Protein AF-A0A5J4W4N8-F1 (afdb_monomer)

Sequence (140 aa):
MPASLIQIHAYSMEPQLGCDAYLEYNSPSADWINVKEIEKSVLVMFEGSTTNAGNGSVSFFVYREEGNITGYVTLPEPVIPKSNKGVVVGIVIGILVLIAAIVTIGVIVFVVYRKQNQDKKGASSIEQSNPIIDETYLSA

Secondary structure (DSSP, 8-state):
------------S---TT-SEEEEEES--TT--SHHHHHHHHHHHTTT------TT-EEEEEE-TT--EEEEEPPPPP------HHHHHHHHHHHHHHHHHHHHHHHHHHHHHHHHHHHHHHSSSS--------------

Nearest PDB structures (foldseek):
  6zga-assembly1_B  TM=2.681E-01  e=4.557E+00  Saccharomyces cerevisiae S288C
  6bo7-assembly3_H  TM=2.667E-01  e=8.875E+00  Plasmodium vivax

Structure (mmCIF, N/CA/C/O backbone):
data_AF-A0A5J4W4N8-F1
#
_entry.id   AF-A0A5J4W4N8-F1
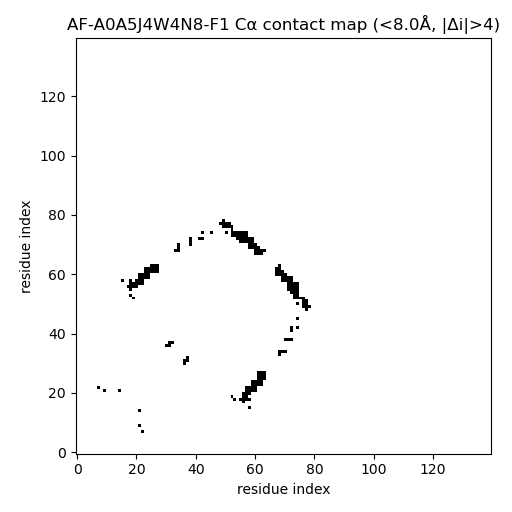#
loop_
_atom_site.group_PDB
_atom_site.id
_atom_site.type_symbol
_atom_site.label_atom_id
_atom_site.label_alt_id
_atom_site.label_comp_id
_atom_site.label_asym_id
_atom_site.label_entity_id
_atom_site.label_seq_id
_atom_site.pdbx_PDB_ins_code
_atom_site.Cartn_x
_atom_site.Cartn_y
_atom_site.Cartn_z
_atom_site.occupancy
_atom_site.B_iso_or_equiv
_atom_site.auth_seq_id
_atom_site.auth_comp_id
_atom_site.auth_asym_id
_atom_site.auth_atom_id
_atom_site.pdbx_PDB_model_num
ATOM 1 N N . MET A 1 1 ? 12.432 -21.890 -13.987 1.00 41.94 1 MET A N 1
ATOM 2 C CA . MET A 1 1 ? 12.332 -20.418 -13.916 1.00 41.94 1 MET A CA 1
ATOM 3 C C . MET A 1 1 ? 13.539 -19.935 -13.127 1.00 41.94 1 MET A C 1
ATOM 5 O O . MET A 1 1 ? 13.618 -20.300 -11.959 1.00 41.94 1 MET A O 1
ATOM 9 N N . PRO A 1 2 ? 14.539 -19.275 -13.733 1.00 38.41 2 PRO A N 1
ATOM 10 C CA . PRO A 1 2 ? 15.664 -18.762 -12.962 1.00 38.41 2 PRO A CA 1
ATOM 11 C C . PRO A 1 2 ? 15.210 -17.532 -12.169 1.00 38.41 2 PRO A C 1
ATOM 13 O O . PRO A 1 2 ? 14.590 -16.627 -12.721 1.00 38.41 2 PRO A O 1
ATOM 16 N N . ALA A 1 3 ? 15.483 -17.529 -10.865 1.00 42.66 3 ALA A N 1
ATOM 17 C CA . ALA A 1 3 ? 15.251 -16.384 -9.999 1.00 42.66 3 ALA A CA 1
ATOM 18 C C . ALA A 1 3 ? 16.238 -15.270 -10.379 1.00 42.66 3 ALA A C 1
ATOM 20 O O . ALA A 1 3 ? 17.444 -15.413 -10.180 1.00 42.66 3 ALA A O 1
ATOM 21 N N . SER A 1 4 ? 15.739 -14.178 -10.956 1.00 46.03 4 SER A N 1
ATOM 22 C CA . SER A 1 4 ? 16.524 -12.959 -11.141 1.00 46.03 4 SER A CA 1
ATOM 23 C C . SER A 1 4 ? 16.779 -12.331 -9.772 1.00 46.03 4 SER A C 1
ATOM 25 O O . SER A 1 4 ? 15.839 -12.020 -9.039 1.00 46.03 4 SER A O 1
ATOM 27 N N . LEU A 1 5 ? 18.052 -12.176 -9.419 1.00 39.88 5 LEU A N 1
ATOM 28 C CA . LEU A 1 5 ? 18.488 -11.594 -8.157 1.00 39.88 5 LEU A CA 1
ATOM 29 C C . LEU A 1 5 ? 18.217 -10.081 -8.195 1.00 39.88 5 LEU A C 1
ATOM 31 O O . LEU A 1 5 ? 18.936 -9.337 -8.856 1.00 39.88 5 LEU A O 1
ATOM 35 N N . ILE A 1 6 ? 17.166 -9.620 -7.517 1.00 54.00 6 ILE A N 1
ATOM 36 C CA . ILE A 1 6 ? 16.916 -8.186 -7.336 1.00 54.00 6 ILE A CA 1
ATOM 37 C C . ILE A 1 6 ? 17.867 -7.709 -6.233 1.00 54.00 6 ILE A C 1
ATOM 39 O O . ILE A 1 6 ? 17.603 -7.902 -5.047 1.00 54.00 6 ILE A O 1
ATOM 43 N N . GLN A 1 7 ? 19.006 -7.127 -6.610 1.00 47.66 7 GLN A N 1
ATOM 44 C CA . GLN A 1 7 ? 19.846 -6.396 -5.662 1.00 47.66 7 GLN A CA 1
ATOM 45 C C . GLN A 1 7 ? 19.249 -5.007 -5.446 1.00 47.66 7 GLN A C 1
ATOM 47 O O . GLN A 1 7 ? 19.442 -4.108 -6.259 1.00 47.66 7 GLN A O 1
ATOM 52 N N . ILE A 1 8 ? 18.531 -4.830 -4.338 1.00 50.81 8 ILE A N 1
ATOM 53 C CA . ILE A 1 8 ? 18.097 -3.507 -3.886 1.00 50.81 8 ILE A CA 1
ATOM 54 C C . ILE A 1 8 ? 19.322 -2.807 -3.289 1.00 50.81 8 ILE A C 1
ATOM 56 O O . ILE A 1 8 ? 19.637 -2.970 -2.111 1.00 50.81 8 ILE A O 1
ATOM 60 N N . HIS A 1 9 ? 20.047 -2.059 -4.115 1.00 42.31 9 HIS A N 1
ATOM 61 C CA . HIS A 1 9 ? 21.072 -1.141 -3.638 1.00 42.31 9 HIS A CA 1
ATOM 62 C C . HIS A 1 9 ? 20.419 0.207 -3.320 1.00 42.31 9 HIS A C 1
ATOM 64 O O . HIS A 1 9 ? 20.089 0.976 -4.217 1.00 42.31 9 HIS A O 1
ATOM 70 N N . ALA A 1 10 ? 20.235 0.505 -2.034 1.00 43.06 10 ALA A N 1
ATOM 71 C CA . ALA A 1 10 ? 19.824 1.831 -1.588 1.00 43.06 10 ALA A CA 1
ATOM 72 C C . ALA A 1 10 ? 21.027 2.791 -1.655 1.00 43.06 10 ALA A C 1
ATOM 74 O O . ALA A 1 10 ? 21.688 3.043 -0.647 1.00 43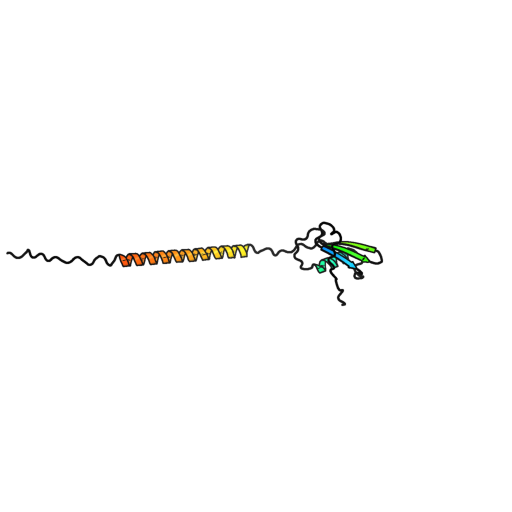.06 10 ALA A O 1
ATOM 75 N N . TYR A 1 11 ? 21.355 3.295 -2.847 1.00 42.31 11 TYR A N 1
ATOM 76 C CA . TYR A 1 11 ? 22.302 4.401 -2.989 1.00 42.31 11 TYR A CA 1
ATOM 77 C C . TYR A 1 11 ? 21.563 5.738 -2.929 1.00 42.31 11 TYR A C 1
ATOM 79 O O . TYR A 1 11 ? 20.613 5.982 -3.667 1.00 42.31 11 TYR A O 1
ATOM 87 N N . SER A 1 12 ? 22.041 6.620 -2.051 1.00 42.69 12 SER A N 1
ATOM 88 C CA . SER A 1 12 ? 21.650 8.028 -1.988 1.00 42.69 12 SER A CA 1
ATOM 89 C C . SER A 1 12 ? 22.277 8.796 -3.163 1.00 42.69 12 SER A C 1
ATOM 91 O O . SER A 1 12 ? 23.251 9.522 -2.979 1.00 42.69 12 SER A O 1
ATOM 93 N N . MET A 1 13 ? 21.749 8.622 -4.373 1.00 44.44 13 MET A N 1
ATOM 94 C CA . MET A 1 13 ? 21.846 9.632 -5.436 1.00 44.44 13 MET A CA 1
ATOM 95 C C . MET A 1 13 ? 20.606 10.511 -5.338 1.00 44.44 13 MET A C 1
ATOM 97 O O . MET A 1 13 ? 19.554 9.974 -5.003 1.00 44.44 13 MET A O 1
ATOM 101 N N . GLU A 1 14 ? 20.755 11.829 -5.539 1.00 51.56 14 GLU A N 1
ATOM 102 C CA . GLU A 1 14 ? 19.730 12.854 -5.275 1.00 51.56 14 GLU A CA 1
ATOM 103 C C . GLU A 1 14 ? 18.313 12.296 -5.459 1.00 51.56 14 GLU A C 1
ATOM 105 O O . GLU A 1 14 ? 17.901 12.053 -6.598 1.00 51.56 14 GLU A O 1
ATOM 110 N N . PRO A 1 15 ? 17.594 12.001 -4.355 1.00 51.91 15 PRO A N 1
ATOM 111 C CA . PRO A 1 15 ? 16.275 11.414 -4.458 1.00 51.91 15 PRO A CA 1
ATOM 112 C C . PRO A 1 15 ? 15.454 12.368 -5.305 1.00 51.91 15 PRO A C 1
ATOM 114 O O . PRO A 1 15 ? 15.429 13.571 -5.033 1.00 51.91 15 PRO A O 1
ATOM 117 N N . GLN A 1 16 ? 14.815 11.847 -6.350 1.00 57.62 16 GLN A N 1
ATOM 118 C CA . GLN A 1 16 ? 13.830 12.621 -7.086 1.00 57.62 16 GLN A CA 1
ATOM 119 C C . GLN A 1 16 ? 12.800 13.081 -6.059 1.00 57.62 16 GLN A C 1
ATOM 121 O O . GLN A 1 16 ? 12.074 12.258 -5.495 1.00 57.62 16 GLN A O 1
ATOM 126 N N . LEU A 1 17 ? 12.874 14.369 -5.704 1.00 59.44 17 LEU A N 1
ATOM 127 C CA . LEU A 1 17 ? 12.249 14.897 -4.498 1.00 59.44 17 LEU A CA 1
ATOM 128 C C . LEU A 1 17 ? 10.766 14.524 -4.498 1.00 59.44 17 LEU A C 1
ATOM 130 O O . LEU A 1 17 ? 10.031 14.914 -5.401 1.00 59.44 17 LEU A O 1
ATOM 134 N N . GLY A 1 18 ? 10.338 13.782 -3.476 1.00 67.31 18 GLY A N 1
ATOM 135 C CA . GLY A 1 18 ? 8.938 13.399 -3.285 1.00 67.31 18 GLY A CA 1
ATOM 136 C C . GLY A 1 18 ? 8.577 11.954 -3.640 1.00 67.31 18 GLY A C 1
ATOM 137 O O . GLY A 1 18 ? 7.415 11.603 -3.477 1.00 67.31 18 GLY A O 1
ATOM 138 N N . CYS A 1 19 ? 9.526 11.117 -4.077 1.00 75.62 19 CYS A N 1
ATOM 139 C CA . CYS A 1 19 ? 9.298 9.671 -4.217 1.00 75.62 19 CYS A CA 1
ATOM 140 C C . CYS A 1 19 ? 9.629 8.925 -2.910 1.00 75.62 19 CYS A C 1
ATOM 142 O O . CYS A 1 19 ? 10.622 9.235 -2.251 1.00 75.62 19 CYS A O 1
ATOM 144 N N . ASP A 1 20 ? 8.840 7.905 -2.573 1.00 81.31 20 ASP A N 1
ATOM 145 C CA . ASP A 1 20 ? 9.042 7.021 -1.416 1.00 81.31 20 ASP A CA 1
ATOM 146 C C . ASP A 1 20 ? 10.119 5.953 -1.676 1.00 81.31 20 ASP A C 1
ATOM 148 O O . ASP A 1 20 ? 10.785 5.492 -0.747 1.00 81.31 20 ASP A O 1
ATOM 152 N N . ALA A 1 21 ? 10.309 5.556 -2.940 1.00 84.75 21 ALA A N 1
ATOM 153 C CA . ALA A 1 21 ? 11.345 4.613 -3.351 1.00 84.75 21 ALA A CA 1
ATOM 154 C C . ALA A 1 21 ? 11.948 4.959 -4.720 1.00 84.75 21 ALA A C 1
ATOM 156 O O . ALA A 1 21 ? 11.299 5.546 -5.589 1.00 84.75 21 ALA A O 1
ATOM 157 N N . TYR A 1 22 ? 13.198 4.542 -4.913 1.00 87.00 22 TYR A N 1
ATOM 158 C CA . TYR A 1 22 ? 13.922 4.631 -6.177 1.00 87.00 22 TYR A CA 1
ATOM 159 C C . TYR A 1 22 ? 14.491 3.255 -6.531 1.00 87.00 22 TYR A C 1
ATOM 161 O O . TYR A 1 22 ? 15.147 2.624 -5.701 1.00 87.00 22 TYR A O 1
ATOM 169 N N . LEU A 1 23 ? 14.212 2.784 -7.745 1.00 88.88 23 LEU A N 1
ATOM 170 C CA . LEU A 1 23 ? 14.615 1.471 -8.238 1.00 88.88 23 LEU A CA 1
ATOM 171 C C . LEU A 1 23 ? 15.507 1.617 -9.462 1.00 88.88 23 LEU A C 1
ATOM 173 O O . LEU A 1 23 ? 15.171 2.325 -10.407 1.00 88.88 23 LEU A O 1
ATOM 177 N N . GLU A 1 24 ? 16.619 0.897 -9.463 1.00 89.88 24 GLU A N 1
ATOM 178 C CA . GLU A 1 24 ? 17.572 0.903 -10.562 1.00 89.88 24 GLU A CA 1
ATOM 179 C C . GLU A 1 24 ? 17.802 -0.518 -11.067 1.00 89.88 24 GLU A C 1
ATOM 181 O O . GLU A 1 24 ? 18.101 -1.428 -10.291 1.00 89.88 24 GLU A O 1
ATOM 186 N N . TYR A 1 25 ? 17.668 -0.707 -12.378 1.00 87.94 25 TYR A N 1
ATOM 187 C CA . TYR A 1 25 ? 17.815 -2.006 -13.019 1.00 87.94 25 TYR A CA 1
ATOM 188 C C . TYR A 1 25 ? 18.924 -1.967 -14.063 1.00 87.94 25 TYR A C 1
ATOM 190 O O . TYR A 1 25 ? 18.796 -1.338 -15.115 1.00 87.94 25 TYR A O 1
ATOM 198 N N . ASN A 1 26 ? 19.997 -2.698 -13.772 1.00 85.56 26 ASN A N 1
ATOM 199 C CA . ASN A 1 26 ? 21.105 -2.937 -14.684 1.00 85.56 26 ASN A CA 1
ATOM 200 C C . ASN A 1 26 ? 20.878 -4.281 -15.380 1.00 85.56 26 ASN A C 1
ATOM 202 O O . ASN A 1 26 ? 20.889 -5.317 -14.721 1.00 85.56 26 ASN A O 1
ATOM 206 N N . SER A 1 27 ? 20.669 -4.267 -16.700 1.00 81.38 27 SER A N 1
ATOM 207 C CA . SER A 1 27 ? 20.307 -5.459 -17.493 1.00 81.38 27 SER A CA 1
ATOM 208 C C . SER A 1 27 ? 18.955 -6.081 -17.081 1.00 81.38 27 SER A C 1
ATOM 210 O O . SER A 1 27 ? 18.914 -7.201 -16.568 1.00 81.38 27 SER A O 1
ATOM 212 N N . PRO A 1 28 ? 17.830 -5.362 -17.272 1.00 80.50 28 PRO A N 1
ATOM 213 C CA . PRO A 1 28 ? 16.486 -5.873 -16.978 1.00 80.50 28 PRO A CA 1
ATOM 214 C C . PRO A 1 28 ? 16.110 -7.078 -17.861 1.00 80.50 28 PRO A C 1
ATOM 216 O O . PRO A 1 28 ? 16.759 -7.358 -18.870 1.00 80.50 28 PRO A O 1
ATOM 219 N N . SER A 1 29 ? 14.991 -7.741 -17.540 1.00 81.75 29 SER A N 1
ATOM 220 C CA . SER A 1 29 ? 14.400 -8.764 -18.419 1.00 81.75 29 SER A CA 1
ATOM 221 C C . SER A 1 29 ? 14.173 -8.224 -19.836 1.00 81.75 29 SER A C 1
ATOM 223 O O . SER A 1 29 ? 13.806 -7.057 -20.007 1.00 81.75 29 SER A O 1
ATOM 225 N N . ALA A 1 30 ? 14.324 -9.083 -20.850 1.00 81.62 30 ALA A N 1
ATOM 226 C CA . ALA A 1 30 ? 14.045 -8.746 -22.246 1.00 81.62 30 ALA A CA 1
ATOM 227 C C . ALA A 1 30 ? 12.612 -8.214 -22.434 1.00 81.62 30 ALA A C 1
ATOM 229 O O . ALA A 1 30 ? 12.417 -7.276 -23.206 1.00 81.62 30 ALA A O 1
ATOM 230 N N . ASP A 1 31 ? 11.656 -8.708 -21.639 1.00 82.88 31 ASP A N 1
ATOM 231 C CA . ASP A 1 31 ? 10.230 -8.349 -21.681 1.00 82.88 31 ASP A CA 1
ATOM 232 C C . ASP A 1 31 ? 9.931 -6.913 -21.219 1.00 82.88 31 ASP A C 1
ATOM 234 O O . ASP A 1 31 ? 8.843 -6.390 -21.450 1.00 82.88 31 ASP A O 1
ATOM 238 N N . TRP A 1 32 ? 10.894 -6.233 -20.591 1.00 85.12 32 TRP A N 1
ATOM 239 C CA . TRP A 1 32 ? 10.769 -4.836 -20.152 1.00 85.12 32 TRP A CA 1
ATOM 240 C C . TRP A 1 32 ? 10.982 -3.852 -21.311 1.00 85.12 32 TRP A C 1
ATOM 242 O O . TRP A 1 32 ? 11.815 -2.949 -21.255 1.00 85.12 32 TRP A O 1
ATOM 252 N N . ILE A 1 33 ? 10.254 -4.080 -22.403 1.00 82.38 33 ILE A N 1
ATOM 253 C CA . ILE A 1 33 ? 10.369 -3.348 -23.671 1.00 82.38 33 ILE A CA 1
ATOM 254 C C . ILE A 1 33 ? 9.728 -1.960 -23.631 1.00 82.38 33 ILE A C 1
ATOM 256 O O . ILE A 1 33 ? 10.016 -1.121 -24.478 1.00 82.38 33 ILE A O 1
ATOM 260 N N . ASN A 1 34 ? 8.821 -1.714 -22.688 1.00 86.56 34 ASN A N 1
ATOM 261 C CA . ASN A 1 34 ? 8.125 -0.444 -22.563 1.00 86.56 34 ASN A CA 1
ATOM 262 C C . ASN A 1 34 ? 7.812 -0.133 -21.097 1.00 86.56 34 ASN A C 1
ATOM 264 O O . ASN A 1 34 ? 7.798 -1.018 -20.241 1.00 86.56 34 ASN A O 1
ATOM 268 N N . VAL A 1 35 ? 7.523 1.142 -20.839 1.00 88.12 35 VAL A N 1
ATOM 269 C CA . VAL A 1 35 ? 7.208 1.677 -19.509 1.00 88.12 35 VAL A CA 1
ATOM 270 C C . VAL A 1 35 ? 6.083 0.893 -18.825 1.00 88.12 35 VAL A C 1
ATOM 272 O O . VAL A 1 35 ? 6.218 0.562 -17.656 1.00 88.12 35 VAL A O 1
ATOM 275 N N . LYS A 1 36 ? 5.021 0.502 -19.543 1.00 90.12 36 LYS A N 1
ATOM 276 C CA . LYS A 1 36 ? 3.855 -0.177 -18.943 1.00 90.12 36 LYS A CA 1
ATOM 277 C C . LYS A 1 36 ? 4.183 -1.564 -18.385 1.00 90.12 36 LYS A C 1
ATOM 279 O O . LYS A 1 36 ? 3.679 -1.933 -17.327 1.00 90.12 36 LYS A O 1
ATOM 284 N N . GLU A 1 37 ? 5.014 -2.341 -19.078 1.00 90.00 37 GLU A N 1
ATOM 285 C CA . GLU A 1 37 ? 5.439 -3.662 -18.588 1.00 90.00 37 GLU A CA 1
ATOM 286 C C . GLU A 1 37 ? 6.367 -3.544 -17.372 1.00 90.00 37 GLU A C 1
ATOM 288 O O . GLU A 1 37 ? 6.299 -4.359 -16.444 1.00 90.00 37 GLU A O 1
ATOM 293 N N . ILE A 1 38 ? 7.195 -2.495 -17.344 1.00 90.38 38 ILE A N 1
ATOM 294 C CA . ILE A 1 38 ? 8.050 -2.179 -16.197 1.00 90.38 38 ILE A CA 1
ATOM 295 C C . ILE A 1 38 ? 7.182 -1.765 -15.009 1.00 90.38 38 ILE A C 1
ATOM 297 O O . ILE A 1 38 ? 7.312 -2.356 -13.944 1.00 90.38 38 ILE A O 1
ATOM 301 N N . GLU A 1 39 ? 6.241 -0.836 -15.195 1.00 91.56 39 GLU A N 1
ATOM 302 C CA . GLU A 1 39 ? 5.288 -0.409 -14.163 1.00 91.56 39 GLU A CA 1
ATOM 303 C C . GLU A 1 39 ? 4.530 -1.599 -13.572 1.00 91.56 39 GLU A C 1
ATOM 305 O O . GLU A 1 39 ? 4.458 -1.746 -12.354 1.00 91.56 39 GLU A O 1
ATOM 310 N N . LYS A 1 40 ? 4.018 -2.499 -14.420 1.00 90.19 40 LYS A N 1
ATOM 311 C CA . LYS A 1 40 ? 3.337 -3.720 -13.976 1.00 90.19 40 LYS A CA 1
ATOM 312 C C . LYS A 1 40 ? 4.258 -4.611 -13.146 1.00 90.19 40 LYS A C 1
ATOM 314 O O . LYS A 1 40 ? 3.847 -5.110 -12.102 1.00 90.19 40 LYS A O 1
ATOM 319 N N . SER A 1 41 ? 5.494 -4.804 -13.595 1.00 89.62 41 SER A N 1
ATOM 320 C CA . SER A 1 41 ? 6.473 -5.626 -12.879 1.00 89.62 41 SER A CA 1
ATOM 321 C C . SER A 1 41 ? 6.867 -5.002 -11.539 1.00 89.62 41 SER A C 1
ATOM 323 O O . SER A 1 41 ? 6.961 -5.715 -10.544 1.00 89.62 41 SER A O 1
ATOM 325 N N . VAL A 1 42 ? 7.043 -3.679 -11.496 1.00 89.69 42 VAL A N 1
ATOM 326 C CA . VAL A 1 42 ? 7.302 -2.923 -10.267 1.00 89.69 42 VAL A CA 1
ATOM 327 C C . VAL A 1 42 ? 6.109 -3.050 -9.322 1.00 89.69 42 VAL A C 1
ATOM 329 O O . VAL A 1 42 ? 6.309 -3.418 -8.173 1.00 89.69 42 VAL A O 1
ATOM 332 N N . LEU A 1 43 ? 4.869 -2.857 -9.787 1.00 88.88 43 LEU A N 1
ATOM 333 C CA . LEU A 1 43 ? 3.660 -3.002 -8.962 1.00 88.88 43 LEU A CA 1
ATOM 334 C C . LEU A 1 43 ? 3.541 -4.386 -8.316 1.00 88.88 43 LEU A C 1
ATOM 336 O O . LEU A 1 43 ? 3.169 -4.472 -7.149 1.00 88.88 43 LEU A O 1
ATOM 340 N N . VAL A 1 44 ? 3.902 -5.452 -9.035 1.00 87.94 44 VAL A N 1
ATOM 341 C CA . VAL A 1 44 ? 3.920 -6.818 -8.484 1.00 87.94 44 VAL A CA 1
ATOM 342 C C . VAL A 1 44 ? 4.913 -6.947 -7.321 1.00 87.94 44 VAL A C 1
ATOM 344 O O . VAL A 1 44 ? 4.624 -7.647 -6.355 1.00 87.94 44 VAL A O 1
ATOM 347 N N . MET A 1 45 ? 6.049 -6.239 -7.341 1.00 85.88 45 MET A N 1
ATOM 348 C CA . MET A 1 45 ? 7.002 -6.247 -6.215 1.00 85.88 45 MET A CA 1
ATOM 349 C C . MET A 1 45 ? 6.427 -5.615 -4.939 1.00 85.88 45 MET A C 1
ATOM 351 O O . MET A 1 45 ? 6.918 -5.893 -3.847 1.00 85.88 45 MET A O 1
ATOM 355 N N . PHE A 1 46 ? 5.390 -4.787 -5.071 1.00 85.12 46 PHE A N 1
ATOM 356 C CA . PHE A 1 46 ? 4.696 -4.136 -3.961 1.00 85.12 46 PHE A CA 1
ATOM 357 C C . PHE A 1 46 ? 3.297 -4.719 -3.718 1.00 85.12 46 PHE A C 1
ATOM 359 O O . PHE A 1 46 ? 2.494 -4.114 -3.002 1.00 85.12 46 PHE A O 1
ATOM 366 N N . GLU A 1 47 ? 2.982 -5.888 -4.279 1.00 84.19 47 GLU A N 1
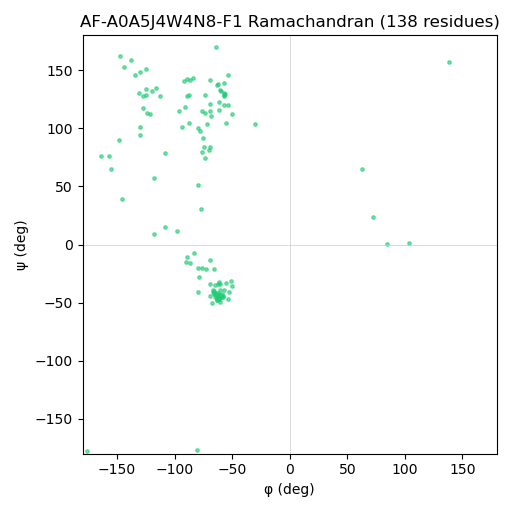ATOM 367 C CA . GLU A 1 47 ? 1.717 -6.566 -4.009 1.00 84.19 47 GLU A CA 1
ATOM 368 C C . GLU A 1 47 ? 1.617 -6.915 -2.514 1.00 84.19 47 GLU A C 1
ATOM 370 O O . GLU A 1 47 ? 2.489 -7.562 -1.936 1.00 84.19 47 GLU A O 1
ATOM 375 N N . GLY A 1 48 ? 0.559 -6.432 -1.860 1.00 74.31 48 GLY A N 1
ATOM 376 C CA . GLY A 1 48 ? 0.384 -6.561 -0.409 1.00 74.31 48 GLY A CA 1
ATOM 377 C C . GLY A 1 48 ? 1.080 -5.480 0.426 1.00 74.31 48 GLY A C 1
ATOM 378 O O . GLY A 1 48 ? 0.946 -5.494 1.650 1.00 74.31 48 GLY A O 1
ATOM 379 N N . SER A 1 49 ? 1.772 -4.521 -0.198 1.00 75.25 49 SER A N 1
ATOM 380 C CA . SER A 1 49 ? 2.297 -3.347 0.503 1.00 75.25 49 SER A CA 1
ATOM 381 C C . SER A 1 49 ? 1.159 -2.540 1.132 1.00 75.25 49 SER A C 1
ATOM 383 O O . SER A 1 49 ? 0.152 -2.244 0.488 1.00 75.25 49 SER A O 1
ATOM 385 N N . THR A 1 50 ? 1.323 -2.159 2.399 1.00 72.31 50 THR A N 1
ATOM 386 C CA . THR A 1 50 ? 0.393 -1.275 3.106 1.00 72.31 50 THR A CA 1
ATOM 387 C C . THR A 1 50 ? 1.033 0.092 3.299 1.00 72.31 50 THR A C 1
ATOM 389 O O . THR A 1 50 ? 1.557 0.386 4.373 1.00 72.31 50 THR A O 1
ATOM 392 N N . THR A 1 51 ? 1.041 0.915 2.253 1.00 70.62 51 THR A N 1
ATOM 393 C CA . THR A 1 51 ? 1.733 2.210 2.275 1.00 70.62 51 THR A CA 1
ATOM 394 C C . THR A 1 51 ? 0.803 3.361 1.924 1.00 70.62 51 THR A C 1
ATOM 396 O O . THR A 1 51 ? 0.076 3.303 0.945 1.00 70.62 51 THR A O 1
ATOM 399 N N . ASN A 1 52 ? 0.833 4.449 2.687 1.00 68.19 52 ASN A N 1
ATOM 400 C CA . ASN A 1 52 ? 0.102 5.683 2.371 1.00 68.19 52 ASN A CA 1
ATOM 401 C C . ASN A 1 52 ? 0.793 6.512 1.268 1.00 68.19 52 ASN A C 1
ATOM 403 O O . ASN A 1 52 ? 0.736 7.742 1.293 1.00 68.19 52 ASN A O 1
ATOM 407 N N . ALA A 1 53 ? 1.487 5.827 0.364 1.00 72.06 53 ALA A N 1
ATOM 408 C CA . ALA A 1 53 ? 2.337 6.401 -0.656 1.00 72.06 53 ALA A CA 1
ATOM 409 C C . ALA A 1 53 ? 1.529 7.267 -1.632 1.00 72.06 53 ALA A C 1
ATOM 411 O O . ALA A 1 53 ? 0.416 6.917 -2.030 1.00 72.06 53 ALA A O 1
ATOM 412 N N . GLY A 1 54 ? 2.086 8.424 -1.986 1.00 68.75 54 GLY A N 1
ATOM 413 C CA . GLY A 1 54 ? 1.440 9.398 -2.864 1.00 68.75 54 GLY A CA 1
ATOM 414 C C . GLY A 1 54 ? 1.561 9.059 -4.354 1.00 68.75 54 GLY A C 1
ATOM 415 O O . GLY A 1 54 ? 2.129 8.045 -4.756 1.00 68.75 54 GLY A O 1
ATOM 416 N N . ASN A 1 55 ? 1.047 9.947 -5.209 1.00 76.38 55 ASN A N 1
ATOM 417 C CA . ASN A 1 55 ? 1.225 9.827 -6.658 1.00 76.38 55 ASN A CA 1
ATOM 418 C C . ASN A 1 55 ? 2.719 9.844 -7.032 1.00 76.38 55 ASN A C 1
ATOM 420 O O . ASN A 1 55 ? 3.443 10.729 -6.584 1.00 76.38 55 ASN A O 1
ATOM 424 N N . GLY A 1 56 ? 3.165 8.907 -7.872 1.00 77.75 56 GLY A N 1
ATOM 425 C CA . GLY A 1 56 ? 4.573 8.792 -8.264 1.00 77.75 56 GLY A CA 1
ATOM 426 C C . GLY A 1 56 ? 5.488 8.253 -7.161 1.00 77.75 56 GLY A C 1
ATOM 427 O O . GLY A 1 56 ? 6.688 8.495 -7.191 1.00 77.75 56 GLY A O 1
ATOM 428 N N . SER A 1 57 ? 4.932 7.517 -6.199 1.00 84.25 57 SER A N 1
ATOM 429 C CA . SER A 1 57 ? 5.631 6.977 -5.028 1.00 84.25 57 SER A CA 1
ATOM 430 C C . SER A 1 57 ? 6.918 6.199 -5.302 1.00 84.25 57 SER A C 1
ATOM 432 O O . SER A 1 57 ? 7.819 6.198 -4.471 1.00 84.25 57 SER A O 1
ATOM 434 N N . VAL A 1 58 ? 7.030 5.517 -6.441 1.00 89.06 58 VAL A N 1
ATOM 435 C CA . VAL A 1 58 ? 8.216 4.727 -6.779 1.00 89.06 58 VAL A CA 1
ATOM 436 C C . VAL A 1 58 ? 8.748 5.209 -8.110 1.00 89.06 58 VAL A C 1
ATOM 438 O O . VAL A 1 58 ? 8.111 5.002 -9.136 1.00 89.06 58 VAL A O 1
ATOM 441 N N . SER A 1 59 ? 9.927 5.813 -8.115 1.00 90.56 59 SER A N 1
ATOM 442 C CA . SER A 1 59 ? 10.654 6.086 -9.350 1.00 90.56 59 SER A CA 1
ATOM 443 C C . SER A 1 59 ? 11.441 4.848 -9.766 1.00 90.56 59 SER A C 1
ATOM 445 O O . SER A 1 59 ? 12.036 4.178 -8.923 1.00 90.56 59 SER A O 1
ATOM 447 N N . PHE A 1 60 ? 11.529 4.586 -11.067 1.00 90.19 60 PHE A N 1
ATOM 448 C CA . PHE A 1 60 ? 12.413 3.557 -11.602 1.00 90.19 60 PHE A CA 1
ATOM 449 C C . PHE A 1 60 ? 13.277 4.069 -12.754 1.00 90.19 60 PHE A C 1
ATOM 451 O O . PHE A 1 60 ? 12.871 4.928 -13.542 1.00 90.19 60 PHE A O 1
ATOM 458 N N . PHE A 1 61 ? 14.470 3.495 -12.852 1.00 90.31 61 PHE A N 1
ATOM 459 C CA . PHE A 1 61 ? 15.436 3.719 -13.912 1.00 90.31 61 PHE A CA 1
ATOM 460 C C . PHE A 1 61 ? 15.931 2.369 -14.431 1.00 90.31 61 PHE A C 1
ATOM 462 O O . PHE A 1 61 ? 16.331 1.495 -13.661 1.00 90.31 61 PHE A O 1
ATOM 469 N N . VAL A 1 62 ? 15.908 2.190 -15.746 1.00 90.31 62 VAL A N 1
ATOM 470 C CA . VAL A 1 62 ? 16.264 0.936 -16.406 1.00 90.31 62 VAL A CA 1
ATOM 471 C C . VAL A 1 62 ? 17.317 1.207 -17.476 1.00 90.31 62 VAL A C 1
ATOM 473 O O . VAL A 1 62 ? 17.042 1.916 -18.446 1.00 90.31 62 VAL A O 1
ATOM 476 N N . TYR A 1 63 ? 18.503 0.616 -17.320 1.00 87.31 63 TYR A N 1
ATOM 477 C CA . TYR A 1 63 ? 19.589 0.715 -18.296 1.00 87.31 63 TYR A CA 1
ATOM 478 C C . TYR A 1 63 ? 19.475 -0.381 -19.360 1.00 87.31 63 TYR A C 1
ATOM 480 O O . TYR A 1 63 ? 19.396 -1.570 -19.032 1.00 87.31 63 TYR A O 1
ATOM 488 N N . ARG A 1 64 ? 19.514 0.012 -20.639 1.00 82.38 64 ARG A N 1
ATOM 489 C CA . ARG A 1 64 ? 19.638 -0.895 -21.792 1.00 82.38 64 ARG A CA 1
ATOM 490 C C . ARG A 1 64 ? 20.615 -0.332 -22.819 1.00 82.38 64 ARG A C 1
ATOM 492 O O . ARG A 1 64 ? 20.832 0.873 -22.887 1.00 82.38 64 ARG A O 1
ATOM 499 N N . GLU A 1 65 ? 21.145 -1.218 -23.658 1.00 81.38 65 GLU A N 1
ATOM 500 C CA . GLU A 1 65 ? 22.050 -0.858 -24.759 1.00 81.38 65 GLU A CA 1
ATOM 501 C C . GLU A 1 65 ? 21.392 0.084 -25.782 1.00 81.38 65 GLU A C 1
ATOM 503 O O . GLU A 1 65 ? 22.043 0.975 -26.317 1.00 81.38 65 GLU A O 1
ATOM 508 N N . GLU A 1 66 ? 20.086 -0.077 -26.015 1.00 80.69 66 GLU A N 1
ATOM 509 C CA . GLU A 1 66 ? 19.300 0.709 -26.980 1.00 80.69 66 GLU A CA 1
ATOM 510 C C . GLU A 1 66 ? 18.806 2.056 -26.421 1.00 80.69 66 GLU A C 1
ATOM 512 O O . GLU A 1 66 ? 18.248 2.869 -27.158 1.00 80.69 66 GLU A O 1
ATOM 517 N N . GLY A 1 67 ? 18.998 2.304 -25.122 1.00 81.50 67 GLY A N 1
ATOM 518 C CA . GLY A 1 67 ? 18.549 3.515 -24.444 1.00 81.50 67 GLY A CA 1
ATOM 519 C C . GLY A 1 67 ? 17.959 3.248 -23.063 1.00 81.50 67 GLY A C 1
ATOM 520 O O . GLY A 1 67 ? 17.490 2.155 -22.753 1.00 81.50 67 GLY A O 1
ATOM 521 N N . ASN A 1 68 ? 17.972 4.277 -22.221 1.00 87.81 68 ASN A N 1
ATOM 522 C CA . ASN A 1 68 ? 17.476 4.176 -20.853 1.00 87.81 68 ASN A CA 1
ATOM 523 C C . ASN A 1 68 ? 15.968 4.438 -20.795 1.00 87.81 68 ASN A C 1
ATOM 525 O O . ASN A 1 68 ? 15.463 5.332 -21.476 1.00 87.81 68 ASN A O 1
ATOM 529 N N . ILE A 1 69 ? 15.262 3.687 -19.948 1.00 89.06 69 ILE A N 1
ATOM 530 C CA . ILE A 1 69 ? 13.831 3.876 -19.688 1.00 89.06 69 ILE A CA 1
ATOM 531 C C . ILE A 1 69 ? 13.659 4.359 -18.252 1.00 89.06 69 ILE A C 1
ATOM 533 O O . ILE A 1 69 ? 14.150 3.733 -17.313 1.00 89.06 69 ILE A O 1
ATOM 537 N N . THR A 1 70 ? 12.937 5.461 -18.082 1.00 90.12 70 THR A N 1
ATOM 538 C CA . THR A 1 70 ? 12.602 6.022 -16.773 1.00 90.12 70 THR A CA 1
ATOM 539 C C . THR A 1 70 ? 11.099 6.183 -16.632 1.00 90.12 70 THR A C 1
ATOM 541 O O . THR A 1 70 ? 10.379 6.357 -17.619 1.00 90.12 70 THR A O 1
ATOM 544 N N . GLY A 1 71 ? 10.615 6.106 -15.398 1.00 89.19 71 GLY A N 1
ATOM 545 C CA . GLY A 1 71 ? 9.204 6.288 -15.102 1.00 89.19 71 GLY A CA 1
ATOM 546 C C . GLY A 1 71 ? 8.916 6.248 -13.612 1.00 89.19 71 GLY A C 1
ATOM 547 O O . GLY A 1 71 ? 9.825 6.122 -12.787 1.00 89.19 71 GLY A O 1
ATOM 548 N N . TYR A 1 72 ? 7.632 6.354 -13.283 1.00 90.50 72 TYR A N 1
ATOM 549 C CA . TYR A 1 72 ? 7.153 6.322 -11.908 1.00 90.50 72 TYR A CA 1
ATOM 550 C C . TYR A 1 72 ? 5.944 5.408 -11.802 1.00 90.50 72 TYR A C 1
ATOM 552 O O . TYR A 1 72 ? 5.110 5.367 -12.703 1.00 90.50 72 TYR A O 1
ATOM 560 N N . VAL A 1 73 ? 5.823 4.726 -10.670 1.00 89.62 73 VAL A N 1
ATOM 561 C CA . VAL A 1 73 ? 4.639 3.966 -10.293 1.00 89.62 73 VAL A CA 1
ATOM 562 C C . VAL A 1 73 ? 4.019 4.560 -9.039 1.00 89.62 73 VAL A C 1
ATOM 564 O O . VAL A 1 73 ? 4.693 4.872 -8.053 1.00 89.62 73 VAL A O 1
ATOM 567 N N . THR A 1 74 ? 2.700 4.693 -9.089 1.00 88.44 74 THR A N 1
ATOM 568 C CA . THR A 1 74 ? 1.876 5.004 -7.925 1.00 88.44 74 THR A CA 1
ATOM 569 C C . THR A 1 74 ? 1.443 3.693 -7.300 1.00 88.44 74 THR A C 1
ATOM 571 O O . THR A 1 74 ? 0.778 2.884 -7.951 1.00 88.44 74 THR A O 1
ATOM 574 N N . LEU A 1 75 ? 1.847 3.467 -6.053 1.00 85.81 75 LEU A N 1
ATOM 575 C CA . LEU A 1 75 ? 1.429 2.290 -5.313 1.00 85.81 75 LEU A CA 1
ATOM 576 C C . LEU A 1 75 ? -0.062 2.395 -4.983 1.00 85.81 75 LEU A C 1
ATOM 578 O O . LEU A 1 75 ? -0.555 3.487 -4.691 1.00 85.81 75 LEU A O 1
ATOM 582 N N . PRO A 1 76 ? -0.804 1.279 -5.056 1.00 76.44 76 PRO A N 1
ATOM 583 C CA . PRO A 1 76 ? -2.203 1.282 -4.679 1.00 76.44 76 PRO A CA 1
ATOM 584 C C . PRO A 1 76 ? -2.330 1.639 -3.199 1.00 76.44 76 PRO A C 1
ATOM 586 O O . PRO A 1 76 ? -1.573 1.141 -2.362 1.00 76.44 76 PRO A O 1
ATOM 589 N N . GLU A 1 77 ? -3.311 2.483 -2.876 1.00 73.88 77 GLU A N 1
ATOM 590 C CA . GLU A 1 77 ? -3.617 2.778 -1.483 1.00 73.88 77 GLU A CA 1
ATOM 591 C C . GLU A 1 77 ? -3.942 1.475 -0.735 1.00 73.88 77 GLU A C 1
ATOM 593 O O . GLU A 1 77 ? -4.657 0.613 -1.265 1.00 73.88 77 GLU A O 1
ATOM 598 N N . PRO A 1 78 ? -3.458 1.311 0.509 1.00 68.31 78 PRO A N 1
ATOM 599 C CA . PRO A 1 78 ? -3.800 0.174 1.328 1.00 68.31 78 PRO A CA 1
ATOM 600 C C . PRO A 1 78 ? -5.308 0.111 1.453 1.00 68.31 78 PRO A C 1
ATOM 602 O O . PRO A 1 78 ? -5.961 1.072 1.868 1.00 68.31 78 PRO A O 1
ATOM 605 N N . VAL A 1 79 ? -5.858 -1.069 1.187 1.00 66.50 79 VAL A N 1
ATOM 606 C CA . VAL A 1 79 ? -7.212 -1.394 1.617 1.00 66.50 79 VAL A CA 1
ATOM 607 C C . VAL A 1 79 ? -7.157 -1.533 3.134 1.00 66.50 79 VAL A C 1
ATOM 609 O O . VAL A 1 79 ? -7.017 -2.628 3.673 1.00 66.50 79 VAL A O 1
ATOM 612 N N . ILE A 1 80 ? -7.198 -0.402 3.841 1.00 66.88 80 ILE A N 1
ATOM 613 C CA . ILE A 1 80 ? -7.293 -0.393 5.295 1.00 66.88 80 ILE A CA 1
ATOM 614 C C . ILE A 1 80 ? -8.619 -1.088 5.609 1.00 66.88 80 ILE A C 1
ATOM 616 O O . ILE A 1 80 ? -9.673 -0.578 5.201 1.00 66.88 80 ILE A O 1
ATOM 620 N N . PRO A 1 81 ? -8.611 -2.256 6.281 1.00 64.94 81 PRO A N 1
ATOM 621 C CA . PRO A 1 81 ? -9.847 -2.939 6.605 1.00 64.94 81 PRO A CA 1
ATOM 622 C C . PRO A 1 81 ? -10.698 -1.959 7.400 1.00 64.94 81 PRO A C 1
ATOM 624 O O . PRO A 1 81 ? -10.267 -1.456 8.442 1.00 64.94 81 PRO A O 1
ATOM 627 N N . LYS A 1 82 ? -11.890 -1.634 6.876 1.00 64.25 82 LYS A N 1
ATOM 628 C CA . LYS A 1 82 ? -12.861 -0.794 7.582 1.00 64.25 82 LYS A CA 1
ATOM 629 C C . LYS A 1 82 ? -12.998 -1.385 8.973 1.00 64.25 82 LYS A C 1
ATOM 631 O O . LYS A 1 82 ? -13.487 -2.506 9.113 1.00 64.25 82 LYS A O 1
ATOM 636 N N . SER A 1 83 ? -12.535 -0.660 9.993 1.00 66.81 83 SER A N 1
ATOM 637 C CA . SER A 1 83 ? -12.724 -1.135 11.354 1.00 66.81 83 SER A CA 1
ATOM 638 C C . SER A 1 83 ? -14.226 -1.317 11.538 1.00 66.81 83 SER A C 1
ATOM 640 O O . SER A 1 83 ? -15.024 -0.441 11.178 1.00 66.81 83 SER A O 1
ATOM 642 N N . ASN A 1 84 ? -14.630 -2.496 12.008 1.00 74.75 84 ASN A N 1
ATOM 643 C CA . ASN A 1 84 ? -16.027 -2.764 12.294 1.00 74.75 84 ASN A CA 1
ATOM 644 C C . ASN A 1 84 ? -16.401 -1.917 13.508 1.00 74.75 84 ASN A C 1
ATOM 646 O O . ASN A 1 84 ? -16.363 -2.387 14.644 1.00 74.75 84 ASN A O 1
ATOM 650 N N . LYS A 1 85 ? -16.741 -0.644 13.268 1.00 79.06 85 LYS A N 1
ATOM 651 C CA . LYS A 1 85 ? -17.107 0.334 14.299 1.00 79.06 85 LYS A CA 1
ATOM 652 C C . LYS A 1 85 ? -18.170 -0.242 15.233 1.00 79.06 85 LYS A C 1
ATOM 654 O O . LYS A 1 85 ? -18.095 -0.023 16.432 1.00 79.06 85 LYS A O 1
ATOM 659 N N . GLY A 1 86 ? -19.089 -1.053 14.699 1.00 78.25 86 GLY A N 1
ATOM 660 C CA . GLY A 1 86 ? -20.095 -1.770 15.484 1.00 78.25 86 GLY A CA 1
ATOM 661 C C . GLY A 1 86 ? -19.516 -2.748 16.512 1.00 78.25 86 GLY A C 1
ATOM 662 O O . GLY A 1 86 ? -20.011 -2.797 17.631 1.00 78.25 86 GLY A O 1
ATOM 663 N N . VAL A 1 87 ? -18.441 -3.472 16.186 1.00 84.38 87 VAL A N 1
ATOM 664 C CA . VAL A 1 87 ? -17.774 -4.392 17.126 1.00 84.38 87 VAL A CA 1
ATOM 665 C C . VAL A 1 87 ? -17.080 -3.607 18.235 1.00 84.38 87 VAL A C 1
ATOM 667 O O . VAL A 1 87 ? -17.240 -3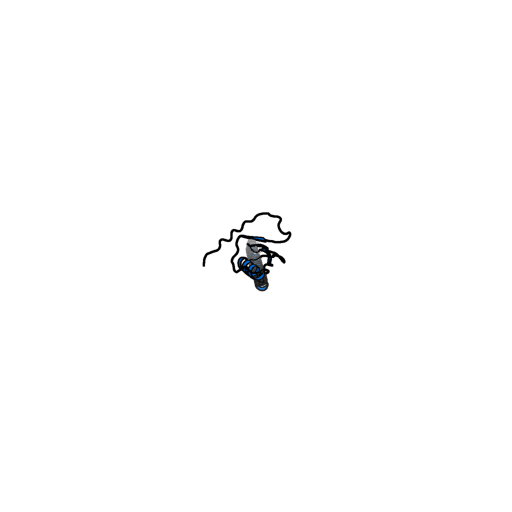.933 19.407 1.00 84.38 87 VAL A O 1
ATOM 670 N N . VAL A 1 88 ? -16.370 -2.531 17.884 1.00 85.12 88 VAL A N 1
ATOM 671 C CA . VAL A 1 88 ? -15.703 -1.668 18.874 1.00 85.12 88 VAL A CA 1
ATOM 672 C C . VAL A 1 88 ? -16.731 -1.030 19.812 1.00 85.12 88 VAL A C 1
ATOM 674 O O . VAL A 1 88 ? -16.578 -1.095 21.028 1.00 85.12 88 VAL A O 1
ATOM 677 N N . VAL A 1 89 ? -17.816 -0.477 19.264 1.00 89.19 89 VAL A N 1
ATOM 678 C CA . VAL A 1 89 ? -18.911 0.112 20.050 1.00 89.19 89 VAL A CA 1
ATOM 679 C C . VAL A 1 89 ? -19.584 -0.940 20.935 1.00 89.19 89 VAL A C 1
ATOM 681 O O . VAL A 1 89 ? -19.832 -0.673 22.108 1.00 89.19 89 VAL A O 1
ATOM 684 N N . GLY A 1 90 ? -19.820 -2.149 20.418 1.00 90.00 90 GLY A N 1
ATOM 685 C CA . GLY A 1 90 ? -20.397 -3.253 21.187 1.00 90.00 90 GLY A CA 1
ATOM 686 C C . GLY A 1 90 ? -19.539 -3.656 22.387 1.00 90.00 90 GLY A C 1
ATOM 687 O O . GLY A 1 90 ? -20.067 -3.812 23.487 1.00 90.00 90 GLY A O 1
ATOM 688 N N . ILE A 1 91 ? -18.217 -3.750 22.206 1.00 91.81 91 ILE A N 1
ATOM 689 C CA . ILE A 1 91 ? -17.275 -4.053 23.295 1.00 91.81 91 ILE A CA 1
ATOM 690 C C . ILE A 1 91 ? -17.310 -2.947 24.358 1.00 91.81 91 ILE A C 1
ATOM 692 O O . ILE A 1 91 ? -17.427 -3.244 25.546 1.00 91.81 91 ILE A O 1
ATOM 696 N N . VAL A 1 92 ? -17.271 -1.676 23.947 1.00 92.69 92 VAL A N 1
ATOM 697 C CA . VAL A 1 92 ? -17.297 -0.535 24.878 1.00 92.69 92 VAL A CA 1
ATOM 698 C C . VAL A 1 92 ? -18.587 -0.521 25.702 1.00 92.69 92 VAL A C 1
ATOM 700 O O . VAL A 1 92 ? -18.532 -0.395 26.926 1.00 92.69 92 VAL A O 1
ATOM 703 N N . ILE A 1 93 ? -19.745 -0.702 25.059 1.00 94.81 93 ILE A N 1
ATOM 704 C CA . ILE A 1 93 ?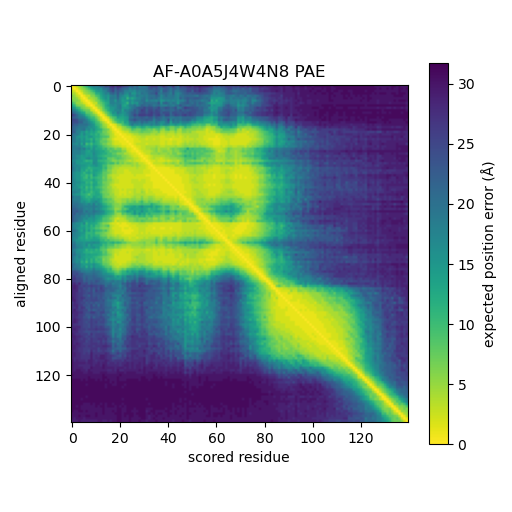 -21.042 -0.736 25.751 1.00 94.81 93 ILE A CA 1
ATOM 705 C C . ILE A 1 93 ? -21.116 -1.938 26.701 1.00 94.81 93 ILE A C 1
ATOM 707 O O . ILE A 1 93 ? -21.546 -1.784 27.844 1.00 94.81 93 ILE A O 1
ATOM 711 N N . GLY A 1 94 ? -20.657 -3.116 26.267 1.00 93.69 94 GLY A N 1
ATOM 712 C CA . GLY A 1 94 ? -20.650 -4.321 27.098 1.00 93.69 94 GLY A CA 1
ATOM 713 C C . GLY A 1 94 ? -19.844 -4.150 28.388 1.00 93.69 94 GLY A C 1
ATOM 714 O O . GLY A 1 94 ? -20.311 -4.528 29.463 1.00 93.69 94 GLY A O 1
ATOM 715 N N . ILE A 1 95 ? -18.673 -3.511 28.305 1.00 96.25 95 ILE A N 1
ATOM 716 C CA . ILE A 1 95 ? -17.825 -3.234 29.474 1.00 96.25 95 ILE A CA 1
ATOM 717 C C . ILE A 1 95 ? -18.515 -2.258 30.437 1.00 96.25 95 ILE A C 1
ATOM 719 O O . ILE A 1 95 ? -18.511 -2.489 31.646 1.00 96.25 95 ILE A O 1
ATOM 723 N N . LEU A 1 96 ? -19.150 -1.197 29.926 1.00 95.94 96 LEU A N 1
ATOM 724 C CA . LEU A 1 96 ? -19.862 -0.222 30.762 1.00 95.94 96 LEU A CA 1
ATOM 725 C C . LEU A 1 96 ? -21.010 -0.862 31.553 1.00 95.94 96 LEU A C 1
ATOM 727 O O . LEU A 1 96 ? -21.157 -0.599 32.748 1.00 95.94 96 LEU A O 1
ATOM 731 N N . VAL A 1 97 ? -21.793 -1.732 30.909 1.00 96.50 97 VAL A N 1
ATOM 732 C CA . VAL A 1 97 ? -22.893 -2.457 31.565 1.00 96.50 97 VAL A CA 1
ATOM 733 C C . VAL A 1 97 ? -22.362 -3.392 32.653 1.00 96.50 97 VAL A C 1
ATOM 735 O O . VAL A 1 97 ? -22.920 -3.436 33.751 1.00 96.50 97 VAL A O 1
ATOM 738 N N . LEU A 1 98 ? -21.261 -4.098 32.383 1.00 95.50 98 LEU A N 1
ATOM 739 C CA . LEU A 1 98 ? -20.645 -4.999 33.357 1.00 95.50 98 LEU A CA 1
ATOM 740 C C . LEU A 1 98 ? -20.158 -4.245 34.604 1.00 95.50 98 LEU A C 1
ATOM 742 O O . LEU A 1 98 ? -20.420 -4.678 35.726 1.00 95.50 98 LEU A O 1
ATOM 746 N N . ILE A 1 99 ? -19.498 -3.098 34.420 1.00 95.50 99 ILE A N 1
ATOM 747 C CA . ILE A 1 99 ? -19.028 -2.257 35.530 1.00 95.50 99 ILE A CA 1
ATOM 748 C C . ILE A 1 99 ? -20.212 -1.767 36.368 1.00 95.50 99 ILE A C 1
ATOM 750 O O . ILE A 1 99 ? -20.178 -1.877 37.595 1.00 95.50 99 ILE A O 1
ATOM 754 N N . ALA A 1 100 ? -21.273 -1.272 35.724 1.00 94.56 100 ALA A N 1
ATOM 755 C CA . ALA A 1 100 ? -22.465 -0.801 36.423 1.00 94.56 100 ALA A CA 1
ATOM 756 C C . ALA A 1 100 ? -23.084 -1.907 37.294 1.00 94.56 100 ALA A C 1
ATOM 758 O O . ALA A 1 100 ? -23.362 -1.673 38.470 1.00 94.56 100 ALA A O 1
ATOM 759 N N . ALA A 1 101 ? -23.211 -3.126 36.760 1.00 95.12 101 ALA A N 1
ATOM 760 C CA . ALA A 1 101 ? -23.749 -4.265 37.500 1.00 95.12 101 ALA A CA 1
ATOM 761 C C . ALA A 1 101 ? -22.914 -4.607 38.748 1.00 95.12 101 ALA A C 1
ATOM 763 O O . ALA A 1 101 ? -23.473 -4.800 39.830 1.00 95.12 101 ALA A O 1
ATOM 764 N N . ILE A 1 102 ? -21.581 -4.629 38.627 1.00 95.00 102 ILE A N 1
ATOM 765 C CA . ILE A 1 102 ? -20.675 -4.908 39.755 1.00 95.00 102 ILE A CA 1
ATOM 766 C C . ILE A 1 102 ? -20.830 -3.848 40.851 1.00 95.00 102 ILE A C 1
ATOM 768 O O . ILE A 1 102 ? -20.943 -4.190 42.031 1.00 95.00 102 ILE A O 1
ATOM 772 N N . VAL A 1 103 ? -20.885 -2.567 40.474 1.00 94.56 103 VAL A N 1
ATOM 773 C CA . VAL A 1 103 ? -21.070 -1.460 41.425 1.00 94.56 103 VAL A CA 1
ATOM 774 C C . VAL A 1 103 ? -22.416 -1.578 42.137 1.00 94.56 103 VAL A C 1
ATOM 776 O O . VAL A 1 103 ? -22.468 -1.460 43.362 1.00 94.56 103 VAL A O 1
ATOM 779 N N . THR A 1 104 ? -23.499 -1.861 41.408 1.00 92.69 104 THR A N 1
ATOM 780 C CA . THR A 1 104 ? -24.831 -2.033 42.002 1.00 92.69 104 THR A CA 1
ATOM 781 C C . THR A 1 104 ? -24.851 -3.168 43.024 1.00 92.69 104 THR A C 1
ATOM 783 O O . THR A 1 104 ? -25.348 -2.976 44.134 1.00 92.69 104 THR A O 1
ATOM 786 N N . ILE A 1 105 ? -24.260 -4.322 42.699 1.00 92.88 105 ILE A N 1
ATOM 787 C CA . ILE A 1 105 ? -24.161 -5.454 43.633 1.00 92.88 105 ILE A CA 1
ATOM 788 C C . ILE A 1 105 ? -23.350 -5.055 44.872 1.00 92.88 105 ILE A C 1
ATOM 790 O O . ILE A 1 105 ? -23.788 -5.310 45.994 1.00 92.88 105 ILE A O 1
ATOM 794 N N . GLY A 1 106 ? -22.211 -4.380 44.688 1.00 90.81 106 GLY A N 1
ATOM 795 C CA . GLY A 1 106 ? -21.372 -3.907 45.791 1.00 90.81 106 GLY A CA 1
ATOM 796 C C . GLY A 1 106 ? -22.117 -2.975 46.750 1.00 90.81 106 GLY A C 1
ATOM 797 O O . GLY A 1 106 ? -22.047 -3.159 47.966 1.00 90.81 106 GLY A O 1
ATOM 798 N N . VAL A 1 107 ? -22.892 -2.024 46.218 1.00 90.94 107 VAL A N 1
ATOM 799 C CA . VAL A 1 107 ? -23.723 -1.116 47.027 1.00 90.94 107 VAL A CA 1
ATOM 800 C C . VAL A 1 107 ? -24.796 -1.887 47.794 1.00 90.94 107 VAL A C 1
ATOM 802 O O . VAL A 1 107 ? -24.967 -1.654 48.991 1.00 90.94 107 VAL A O 1
ATOM 805 N N . ILE A 1 108 ? -25.495 -2.825 47.148 1.00 89.69 108 ILE A N 1
ATOM 806 C CA . ILE A 1 108 ? -26.536 -3.631 47.804 1.00 89.69 108 ILE A CA 1
ATOM 807 C C . ILE A 1 108 ? -25.937 -4.440 48.958 1.00 89.69 108 ILE A C 1
ATOM 809 O O . ILE A 1 108 ? -26.449 -4.382 50.078 1.00 89.69 108 ILE A O 1
ATOM 813 N N . VAL A 1 109 ? -24.830 -5.147 48.714 1.00 87.81 109 VAL A N 1
ATOM 814 C CA . VAL A 1 109 ? -24.137 -5.932 49.745 1.00 87.81 109 VAL A CA 1
ATOM 815 C C . VAL A 1 109 ? -23.694 -5.028 50.894 1.00 87.81 109 VAL A C 1
ATOM 817 O O . VAL A 1 109 ? -23.949 -5.350 52.052 1.00 87.81 109 VAL A O 1
ATOM 820 N N . PHE A 1 110 ? -23.105 -3.869 50.595 1.00 87.88 110 PHE A N 1
ATOM 821 C CA . PHE A 1 110 ? -22.662 -2.916 51.610 1.00 87.88 110 PHE A CA 1
ATOM 822 C C . PHE A 1 110 ? -23.819 -2.400 52.481 1.00 87.88 110 PHE A C 1
ATOM 824 O O . PHE A 1 110 ? -23.704 -2.374 53.709 1.00 87.88 110 PHE A O 1
ATOM 831 N N . VAL A 1 111 ? -24.951 -2.028 51.874 1.00 84.69 111 VAL A N 1
ATOM 832 C CA . VAL A 1 111 ? -26.134 -1.548 52.608 1.00 84.69 111 VAL A CA 1
ATOM 833 C C . VAL A 1 111 ? -26.725 -2.653 53.485 1.00 84.69 111 VAL A C 1
ATOM 835 O O . VAL A 1 111 ? -27.002 -2.409 54.662 1.00 84.69 111 VAL A O 1
ATOM 838 N N . VAL A 1 112 ? -26.875 -3.873 52.957 1.00 82.50 112 VAL A N 1
ATOM 839 C CA . VAL A 1 112 ? -27.405 -5.019 53.718 1.00 82.50 112 VAL A CA 1
ATOM 840 C C . VAL A 1 112 ? -26.487 -5.368 54.891 1.00 82.50 112 VAL A C 1
ATOM 842 O O . VAL A 1 112 ? -26.9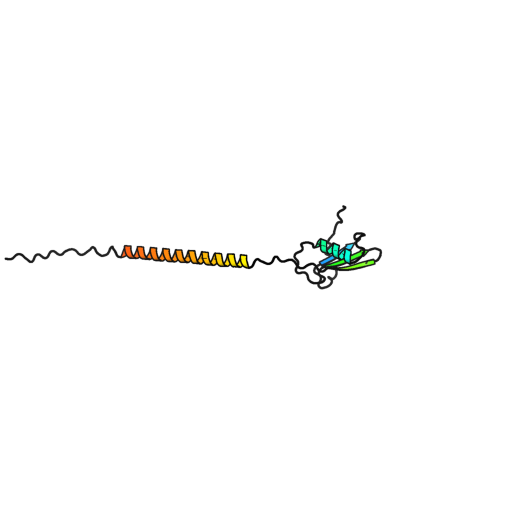65 -5.563 56.011 1.00 82.50 112 VAL A O 1
ATOM 845 N N . TYR A 1 113 ? -25.172 -5.385 54.667 1.00 77.94 113 TYR A N 1
ATOM 846 C CA . TYR A 1 113 ? -24.192 -5.706 55.704 1.00 77.94 113 TYR A CA 1
ATOM 847 C C . TYR A 1 113 ? -24.151 -4.640 56.808 1.00 77.94 113 TYR A C 1
ATOM 849 O O . TYR A 1 113 ? -24.080 -4.962 57.996 1.00 77.94 113 TYR A O 1
ATOM 857 N N . ARG A 1 114 ? -24.262 -3.355 56.441 1.00 76.25 114 ARG A N 1
ATOM 858 C CA . ARG A 1 114 ? -24.329 -2.254 57.412 1.00 76.25 114 ARG A CA 1
ATOM 859 C C . ARG A 1 114 ? -25.608 -2.312 58.246 1.00 76.25 114 ARG A C 1
ATOM 861 O O . ARG A 1 114 ? -25.530 -2.107 59.456 1.00 76.25 114 ARG A O 1
ATOM 868 N N . LYS A 1 115 ? -26.754 -2.617 57.626 1.00 70.50 115 LYS A N 1
ATOM 869 C CA . LYS A 1 115 ? -28.044 -2.724 58.321 1.00 70.50 115 LYS A CA 1
ATOM 870 C C . LYS A 1 115 ? -28.037 -3.862 59.350 1.00 70.50 115 LYS A C 1
ATOM 872 O O . LYS A 1 115 ? -28.312 -3.615 60.519 1.00 70.50 115 LYS A O 1
ATOM 877 N N . GLN A 1 116 ? -27.576 -5.059 58.972 1.00 63.72 116 GLN A N 1
ATOM 878 C CA . GLN A 1 116 ? -27.494 -6.191 59.910 1.00 63.72 116 GLN A CA 1
ATOM 879 C C . GLN A 1 116 ? -26.570 -5.934 61.112 1.00 63.72 116 GLN A C 1
ATOM 881 O O . GLN A 1 116 ? -26.827 -6.438 62.204 1.00 63.72 116 GLN A O 1
ATOM 886 N N . ASN A 1 117 ? -25.501 -5.153 60.942 1.00 59.84 117 ASN A N 1
ATOM 887 C CA . ASN A 1 117 ? -24.595 -4.821 62.045 1.00 59.84 117 ASN A CA 1
ATOM 888 C C . ASN A 1 117 ? -25.121 -3.705 62.961 1.00 59.84 117 ASN A C 1
ATOM 890 O O . ASN A 1 117 ? -24.656 -3.597 64.095 1.00 59.84 117 ASN A O 1
ATOM 894 N N . GLN A 1 118 ? -26.069 -2.884 62.503 1.00 58.06 118 GLN A N 1
ATOM 895 C CA . GLN A 1 118 ? -26.761 -1.915 63.357 1.00 58.06 118 GLN A CA 1
ATOM 896 C C . GLN A 1 118 ? -27.863 -2.593 64.178 1.00 58.06 118 GLN A C 1
ATOM 898 O O . GLN A 1 118 ? -27.939 -2.359 65.383 1.00 58.06 118 GLN A O 1
ATOM 903 N N . ASP A 1 119 ? -28.609 -3.521 63.576 1.00 54.97 119 ASP A N 1
ATOM 904 C CA . ASP A 1 119 ? -29.664 -4.274 64.269 1.00 54.97 119 ASP A CA 1
ATOM 905 C C . ASP A 1 119 ? -29.091 -5.173 65.386 1.00 54.97 119 ASP A C 1
ATOM 907 O O . ASP A 1 119 ? -29.664 -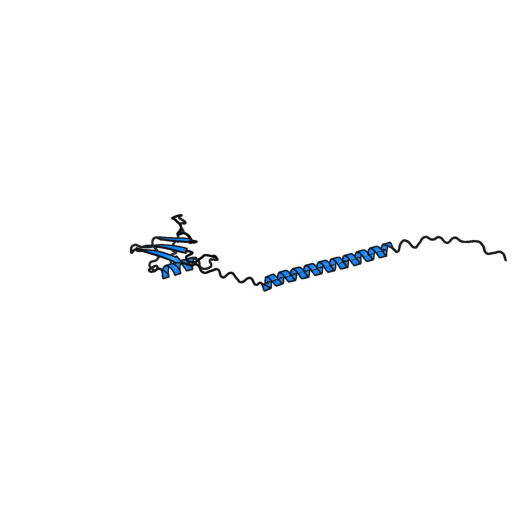5.280 66.469 1.00 54.97 119 ASP A O 1
ATOM 911 N N . LYS A 1 120 ? -27.891 -5.743 65.192 1.00 52.94 120 LYS A N 1
ATOM 912 C CA . LYS A 1 120 ? -27.192 -6.539 66.223 1.00 52.94 120 LYS A CA 1
ATOM 913 C C . LYS A 1 120 ? -26.612 -5.712 67.378 1.00 52.94 120 LYS A C 1
ATOM 915 O O . LYS A 1 120 ? -26.373 -6.268 68.444 1.00 52.94 120 LYS A O 1
ATOM 920 N N . LYS A 1 121 ? -26.378 -4.406 67.195 1.00 49.00 121 LYS A N 1
ATOM 921 C CA . LYS A 1 121 ? -25.874 -3.509 68.256 1.00 49.00 121 LYS A CA 1
ATOM 922 C C . LYS A 1 121 ? -26.989 -2.840 69.070 1.00 49.00 121 LYS A C 1
ATOM 924 O O . LYS A 1 121 ? -26.70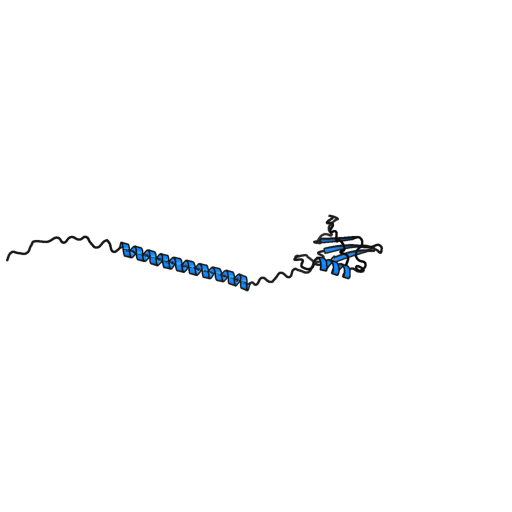4 -2.316 70.138 1.00 49.00 121 LYS A O 1
ATOM 929 N N . GLY A 1 122 ? -28.236 -2.861 68.589 1.00 45.88 122 GLY A N 1
ATOM 930 C CA . GLY A 1 122 ? -29.395 -2.295 69.293 1.00 45.88 122 GLY A CA 1
ATOM 931 C C . GLY A 1 122 ? -30.074 -3.243 70.290 1.00 45.88 122 GLY A C 1
ATOM 932 O O . GLY A 1 122 ? -30.829 -2.782 71.138 1.00 45.88 122 GLY A O 1
ATOM 933 N N . ALA A 1 123 ? -29.805 -4.551 70.218 1.00 47.59 123 ALA A N 1
ATOM 934 C CA . ALA A 1 123 ? -30.488 -5.557 71.039 1.00 47.59 123 ALA A CA 1
ATOM 935 C C . ALA A 1 123 ? -29.827 -5.840 72.405 1.00 47.59 123 ALA A C 1
ATOM 937 O O . ALA A 1 123 ? -30.433 -6.502 73.237 1.00 47.59 123 ALA A O 1
ATOM 938 N N . SER A 1 124 ? -28.610 -5.350 72.674 1.00 45.47 124 SER A N 1
ATOM 939 C CA . SER A 1 124 ? -27.863 -5.678 73.904 1.00 45.47 124 SER A CA 1
ATOM 940 C C . SER A 1 124 ? -27.963 -4.636 75.029 1.00 45.47 124 SER A C 1
ATOM 942 O O . SER A 1 124 ? -27.180 -4.702 75.970 1.00 45.47 124 SER A O 1
ATOM 944 N N . SER A 1 125 ? -28.871 -3.655 74.940 1.00 45.69 125 SER A N 1
ATOM 945 C CA . SER A 1 125 ? -28.977 -2.558 75.926 1.00 45.69 125 SER A CA 1
ATOM 946 C C . SER A 1 125 ? -30.305 -2.490 76.689 1.00 45.69 125 SER A C 1
ATOM 948 O O . SER A 1 125 ? -30.517 -1.532 77.425 1.00 45.69 125 SER A O 1
ATOM 950 N N . ILE A 1 126 ? -31.181 -3.492 76.567 1.00 50.75 126 ILE A N 1
ATOM 951 C CA . ILE A 1 126 ? -32.439 -3.563 77.330 1.00 50.75 126 ILE A CA 1
ATOM 952 C C . ILE A 1 126 ? -32.440 -4.813 78.216 1.00 50.75 126 ILE A C 1
ATOM 954 O O . ILE A 1 126 ? -33.309 -5.660 78.093 1.00 50.75 126 ILE A O 1
ATOM 958 N N . GLU A 1 127 ? -31.449 -4.970 79.093 1.00 48.19 127 GLU A N 1
ATOM 959 C CA . GLU A 1 127 ? -31.571 -5.935 80.197 1.00 48.19 127 GLU A CA 1
ATOM 960 C C . GLU A 1 127 ? -30.679 -5.543 81.378 1.00 48.19 127 GLU A C 1
ATOM 962 O O . GLU A 1 127 ? -29.714 -6.220 81.715 1.00 48.19 127 GLU A O 1
ATOM 967 N N . GLN A 1 128 ? -30.972 -4.400 82.005 1.00 47.91 128 GLN A N 1
ATOM 968 C CA . GLN A 1 128 ? -30.525 -4.160 83.378 1.00 47.91 128 GLN A CA 1
ATOM 969 C C . GLN A 1 128 ? -31.399 -3.108 84.075 1.00 47.91 128 GLN A C 1
ATOM 971 O O . GLN A 1 128 ? -31.009 -1.962 84.266 1.00 47.91 128 GLN A O 1
ATOM 976 N N . SER A 1 129 ? -32.604 -3.499 84.486 1.00 41.28 129 SER A N 1
ATOM 977 C CA . SER A 1 129 ? -33.319 -2.799 85.557 1.00 41.28 129 SER A CA 1
ATOM 978 C C . SER A 1 129 ? -33.789 -3.828 86.577 1.00 41.28 129 SER A C 1
ATOM 980 O O . SER A 1 129 ? -34.750 -4.559 86.354 1.00 41.28 129 SER A O 1
ATOM 982 N N . ASN A 1 130 ? -33.035 -3.902 87.669 1.00 46.12 130 ASN A N 1
ATOM 983 C CA . ASN A 1 130 ? -33.305 -4.695 88.860 1.00 46.12 130 ASN A CA 1
ATOM 984 C C . ASN A 1 130 ? -34.681 -4.309 89.451 1.00 46.12 130 ASN A C 1
ATOM 986 O O . ASN A 1 130 ? -34.913 -3.110 89.631 1.00 46.12 130 ASN A O 1
ATOM 990 N N . PRO A 1 131 ? -35.594 -5.245 89.769 1.00 47.09 131 PRO A N 1
ATOM 991 C CA . PRO A 1 131 ? -36.819 -4.891 90.475 1.00 47.09 131 PRO A CA 1
ATOM 992 C C . PRO A 1 131 ? -36.495 -4.585 91.944 1.00 47.09 131 PRO A C 1
ATOM 994 O O . PRO A 1 131 ? -36.088 -5.459 92.707 1.00 47.09 131 PRO A O 1
ATOM 997 N N . ILE A 1 132 ? -36.664 -3.321 92.335 1.00 44.59 132 ILE A N 1
ATOM 998 C CA . ILE A 1 132 ? -36.704 -2.904 93.740 1.00 44.59 132 ILE A CA 1
ATOM 999 C C . ILE A 1 132 ? -38.013 -3.453 94.317 1.00 44.59 132 ILE A C 1
ATOM 1001 O O . ILE A 1 132 ? -39.094 -3.078 93.867 1.00 44.59 132 ILE A O 1
ATOM 1005 N N . ILE A 1 133 ? -37.910 -4.380 95.268 1.00 50.53 133 ILE A N 1
ATOM 1006 C CA . ILE A 1 133 ? -39.048 -4.885 96.039 1.00 50.53 133 ILE A CA 1
ATOM 1007 C C . ILE A 1 133 ? -39.396 -3.809 97.072 1.00 50.53 133 ILE A C 1
ATOM 1009 O O . ILE A 1 133 ? -38.575 -3.505 97.935 1.00 50.53 133 ILE A O 1
ATOM 1013 N N . ASP A 1 134 ? -40.584 -3.217 96.957 1.00 43.09 134 ASP A N 1
ATOM 1014 C CA . ASP A 1 134 ? -41.131 -2.269 97.931 1.00 43.09 134 ASP A CA 1
ATOM 1015 C C . ASP A 1 134 ? -42.004 -3.036 98.941 1.00 43.09 134 ASP A C 1
ATOM 1017 O O . ASP A 1 134 ? -43.130 -3.445 98.643 1.00 43.09 134 ASP A O 1
ATOM 1021 N N . GLU A 1 135 ? -41.452 -3.305 100.127 1.00 54.88 135 GLU A N 1
ATOM 1022 C CA . GLU A 1 135 ? -42.206 -3.768 101.296 1.00 54.88 135 GLU A CA 1
ATOM 1023 C C . GLU A 1 135 ? -42.992 -2.597 101.897 1.00 54.88 135 GLU A C 1
ATOM 1025 O O . GLU A 1 135 ? -42.552 -1.974 102.859 1.00 54.88 135 GLU A O 1
ATOM 1030 N N . THR A 1 136 ? -44.179 -2.295 101.375 1.00 50.28 136 THR A N 1
ATOM 1031 C CA . THR A 1 136 ? -45.082 -1.349 102.056 1.00 50.28 136 THR A CA 1
ATOM 1032 C C . THR A 1 136 ? -46.568 -1.663 101.905 1.00 50.28 136 THR A C 1
ATOM 1034 O O . THR A 1 136 ? -47.367 -0.745 101.851 1.00 50.28 136 THR A O 1
ATOM 1037 N N . TYR A 1 137 ? -47.010 -2.926 101.943 1.00 46.22 137 TYR A N 1
ATOM 1038 C CA . TYR A 1 137 ? -48.436 -3.209 102.202 1.00 46.22 137 TYR A CA 1
ATOM 1039 C C . TYR A 1 137 ? -48.649 -4.524 102.954 1.00 46.22 137 TYR A C 1
ATOM 1041 O O . TYR A 1 137 ? -48.838 -5.564 102.335 1.00 46.22 137 TYR A O 1
ATOM 1049 N N . LEU A 1 138 ? -48.668 -4.463 104.290 1.00 44.28 138 LEU A N 1
ATOM 1050 C CA . LEU A 1 138 ? -49.438 -5.375 105.150 1.00 44.28 138 LEU A CA 1
ATOM 1051 C C . LEU A 1 138 ? -49.559 -4.780 106.563 1.00 44.28 138 LEU A C 1
ATOM 1053 O O . LEU A 1 138 ? -48.903 -5.189 107.515 1.00 44.28 138 LEU A O 1
ATOM 1057 N N . SER A 1 139 ? -50.436 -3.785 106.682 1.00 44.53 139 SER A N 1
ATOM 1058 C CA . SER A 1 139 ? -51.149 -3.503 107.928 1.00 44.53 139 SER A CA 1
ATOM 1059 C C . SER A 1 139 ? -52.639 -3.372 107.612 1.00 44.53 139 SER A C 1
ATOM 1061 O O . SER A 1 139 ? -53.096 -2.303 107.204 1.00 44.53 139 SER A O 1
ATOM 1063 N N . ALA A 1 140 ? -53.370 -4.475 107.759 1.00 46.50 140 ALA A N 1
ATOM 1064 C CA . ALA A 1 140 ? -54.806 -4.515 108.026 1.00 46.50 140 ALA A CA 1
ATOM 1065 C C . ALA A 1 140 ? -55.153 -5.885 108.617 1.00 46.50 140 ALA A C 1
ATOM 1067 O O . ALA A 1 140 ? -54.745 -6.897 108.003 1.00 46.50 140 ALA A O 1
#

Organism: NCBI:txid222440

Mean predicted aligned error: 17.92 Å

Foldseek 3Di:
DDDDDQDPDPDPDPPPPQAQEEEEEDDDDPVPPDPVVVLVVVQVVCVVPADPGDPQNYWYWYDDP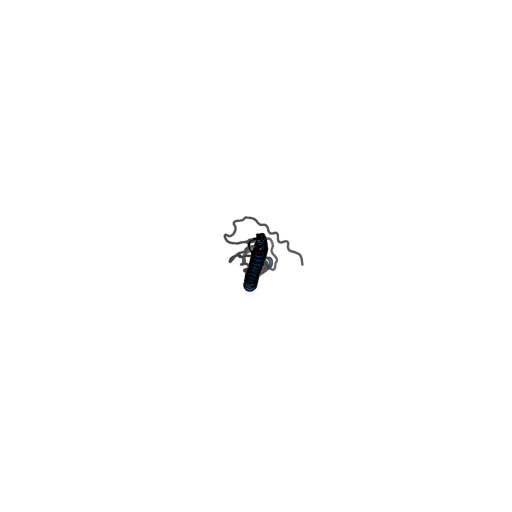VDIDIDGHDHDHDPPPPPPVVVVVVVVVVVVVVVVVVVVVVVVVVVVVVVVVVVVVVPPPPPDDDDDDDPDDDDD

Solvent-accessible surface area (backbone atoms only — not comparable to full-atom values): 9002 Å² total; per-residue (Å²): 133,85,81,79,82,82,72,85,72,88,69,92,59,86,69,67,84,81,41,81,41,78,45,74,36,81,72,61,65,84,79,59,78,46,69,68,53,40,44,52,55,53,50,58,77,48,64,88,51,80,41,93,51,49,83,44,15,30,34,39,40,36,48,48,97,94,51,73,49,71,54,62,34,56,56,66,68,47,84,69,75,76,72,60,59,65,58,57,51,50,52,54,51,52,51,54,54,53,53,51,52,54,52,53,52,52,51,51,53,50,53,54,56,52,51,56,58,51,59,66,66,67,70,79,78,84,83,84,78,82,83,80,82,79,94,78,86,90,88,130

Radius of gyration: 43.05 Å; Cα contacts (8 Å, |Δi|>4): 104; chains: 1; bounding box: 77×35×135 Å

pLDDT: mean 73.48, std 18.22, range [38.41, 96.5]